Protein AF-A0A1G2ZBN5-F1 (afdb_monomer)

Structure (mmCIF, N/CA/C/O backbone):
data_AF-A0A1G2ZBN5-F1
#
_entry.id   AF-A0A1G2ZBN5-F1
#
loop_
_atom_site.group_PDB
_atom_site.id
_atom_site.type_symbol
_atom_site.label_atom_id
_atom_site.label_alt_id
_atom_site.label_comp_id
_atom_site.label_asym_id
_atom_site.label_entity_id
_atom_site.label_seq_id
_atom_site.pdbx_PDB_ins_code
_atom_site.Cartn_x
_atom_site.Cartn_y
_atom_site.Cartn_z
_atom_site.occupancy
_atom_site.B_iso_or_equiv
_atom_site.auth_seq_id
_atom_site.auth_comp_id
_atom_site.auth_asym_id
_atom_site.auth_atom_id
_atom_site.pdbx_PDB_model_num
ATOM 1 N N . MET A 1 1 ? 7.778 2.594 9.521 1.00 85.94 1 MET A N 1
ATOM 2 C CA . MET A 1 1 ? 7.113 3.770 8.908 1.00 85.94 1 MET A CA 1
ATOM 3 C C . MET A 1 1 ? 5.626 3.489 8.748 1.00 85.94 1 MET A C 1
ATOM 5 O O . MET A 1 1 ? 5.245 2.329 8.845 1.00 85.94 1 MET A O 1
ATOM 9 N N . LEU A 1 2 ? 4.789 4.501 8.486 1.00 93.62 2 LEU A N 1
ATOM 10 C CA . LEU A 1 2 ? 3.356 4.281 8.226 1.00 93.62 2 LEU A CA 1
ATOM 11 C C . LEU A 1 2 ? 3.140 3.288 7.070 1.00 93.62 2 LEU A C 1
ATOM 13 O O . LEU A 1 2 ? 2.289 2.412 7.152 1.00 93.62 2 LEU A O 1
ATOM 17 N N . GLU A 1 3 ? 3.974 3.363 6.034 1.00 97.06 3 GLU A N 1
ATOM 18 C CA . GLU A 1 3 ? 3.934 2.465 4.882 1.00 97.06 3 GLU A CA 1
ATOM 19 C C . GLU A 1 3 ? 4.165 0.998 5.261 1.00 97.06 3 GLU A C 1
ATOM 21 O O . GLU A 1 3 ? 3.558 0.123 4.653 1.00 97.06 3 GLU A O 1
ATOM 26 N N . ASP A 1 4 ? 5.000 0.712 6.266 1.00 97.31 4 ASP A N 1
ATOM 27 C CA . ASP A 1 4 ? 5.226 -0.665 6.727 1.00 97.31 4 ASP A CA 1
ATOM 28 C C . ASP A 1 4 ? 3.975 -1.237 7.395 1.00 97.31 4 ASP A C 1
ATOM 30 O O . ASP A 1 4 ? 3.624 -2.389 7.147 1.00 97.31 4 ASP A O 1
ATOM 34 N N . LEU A 1 5 ? 3.277 -0.418 8.189 1.00 97.25 5 LEU A N 1
ATOM 35 C CA . LEU A 1 5 ? 2.012 -0.798 8.812 1.00 97.25 5 LEU A CA 1
ATOM 36 C C . LEU A 1 5 ? 0.949 -1.058 7.741 1.00 97.25 5 LEU A C 1
ATOM 38 O O . LEU A 1 5 ? 0.357 -2.134 7.727 1.00 97.25 5 LEU A O 1
ATOM 42 N N . CYS A 1 6 ? 0.781 -0.133 6.788 1.00 97.75 6 CYS A N 1
ATOM 43 C CA . CYS A 1 6 ? -0.141 -0.296 5.660 1.00 97.75 6 CYS A CA 1
ATOM 44 C C . CYS A 1 6 ? 0.157 -1.564 4.847 1.00 97.75 6 CYS A C 1
ATOM 46 O O . CYS A 1 6 ? -0.743 -2.367 4.619 1.00 97.75 6 CYS A O 1
ATOM 48 N N . LEU A 1 7 ? 1.417 -1.800 4.464 1.00 97.94 7 LEU A N 1
ATOM 49 C CA . LEU A 1 7 ? 1.825 -3.017 3.750 1.00 97.94 7 LEU A CA 1
ATOM 50 C C . LEU A 1 7 ? 1.603 -4.290 4.577 1.00 97.94 7 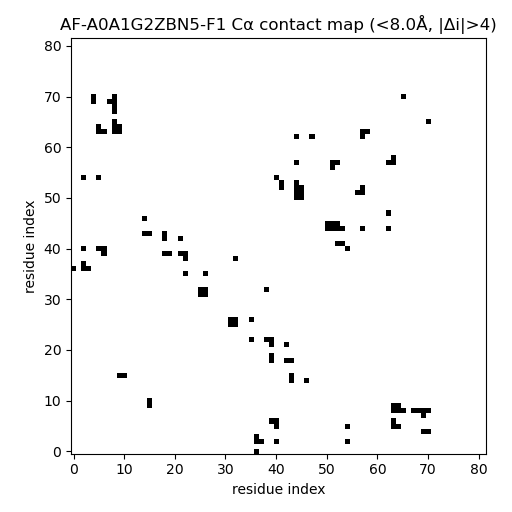LEU A C 1
ATOM 52 O O . LEU A 1 7 ?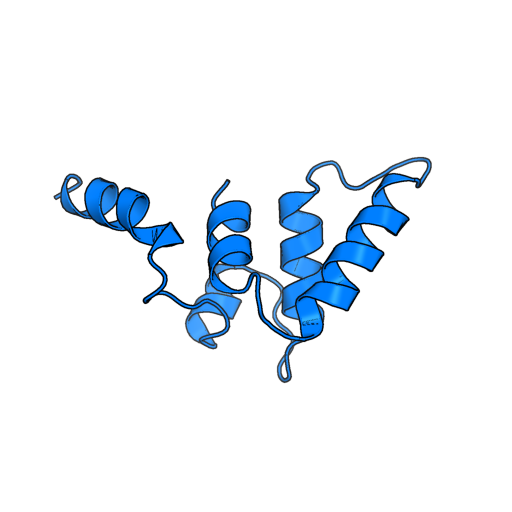 1.337 -5.348 4.008 1.00 97.94 7 LEU A O 1
ATOM 56 N N . GLY A 1 8 ? 1.707 -4.195 5.903 1.00 97.88 8 GLY A N 1
ATOM 57 C CA . GLY A 1 8 ? 1.390 -5.282 6.823 1.00 97.88 8 GLY A CA 1
ATOM 58 C C . GLY A 1 8 ? -0.091 -5.663 6.799 1.00 97.88 8 GLY A C 1
ATOM 59 O O . GLY A 1 8 ? -0.396 -6.854 6.821 1.00 97.88 8 GLY A O 1
ATOM 60 N N . THR A 1 9 ? -0.994 -4.683 6.666 1.00 98.06 9 THR A N 1
ATOM 61 C CA . THR A 1 9 ? -2.448 -4.934 6.576 1.00 98.06 9 THR A CA 1
ATOM 62 C C . THR A 1 9 ? -2.851 -5.725 5.333 1.00 98.06 9 THR A C 1
ATOM 64 O O . THR A 1 9 ? -3.833 -6.453 5.356 1.00 98.06 9 THR A O 1
ATOM 67 N N . VAL A 1 10 ? -2.060 -5.638 4.261 1.00 97.50 10 VAL A N 1
ATOM 68 C CA . VAL A 1 10 ? -2.343 -6.282 2.969 1.00 97.50 10 VAL A CA 1
ATOM 69 C C . VAL A 1 10 ? -1.338 -7.375 2.623 1.00 97.50 10 VAL A C 1
ATOM 71 O O . VAL A 1 10 ? -1.235 -7.768 1.466 1.00 97.50 10 VAL A O 1
ATOM 74 N N . LYS A 1 11 ? -0.566 -7.881 3.594 1.00 97.06 11 LYS A N 1
ATOM 75 C CA . LYS A 1 11 ? 0.565 -8.801 3.351 1.00 97.06 11 LYS A CA 1
ATOM 76 C C . LYS A 1 11 ? 0.196 -10.073 2.565 1.00 97.06 11 LYS A C 1
ATOM 78 O O . LYS A 1 11 ? 1.076 -10.612 1.877 1.00 97.06 11 LYS A O 1
ATOM 83 N N . ASP A 1 12 ? -1.065 -10.493 2.683 1.00 96.69 12 ASP A N 1
ATOM 84 C CA . ASP A 1 12 ? -1.663 -11.701 2.103 1.00 96.69 12 ASP A CA 1
ATOM 85 C C . ASP A 1 12 ? -2.488 -11.415 0.831 1.00 96.69 12 ASP A C 1
ATOM 87 O O . ASP A 1 12 ? -3.007 -12.338 0.216 1.00 96.69 12 ASP A O 1
ATOM 91 N N . HIS A 1 13 ? -2.584 -10.153 0.395 1.00 97.19 13 HIS A N 1
ATOM 92 C CA . HIS A 1 13 ? -3.259 -9.776 -0.848 1.00 97.19 13 HIS A CA 1
ATOM 93 C C . HIS A 1 13 ? -2.520 -10.346 -2.075 1.00 97.19 13 HIS A C 1
ATOM 95 O O . HIS A 1 13 ? -1.291 -10.269 -2.149 1.00 97.19 13 HIS A O 1
ATOM 101 N N . ASP A 1 14 ? -3.246 -10.823 -3.091 1.00 96.44 14 ASP A N 1
ATOM 102 C CA . ASP A 1 14 ? -2.676 -11.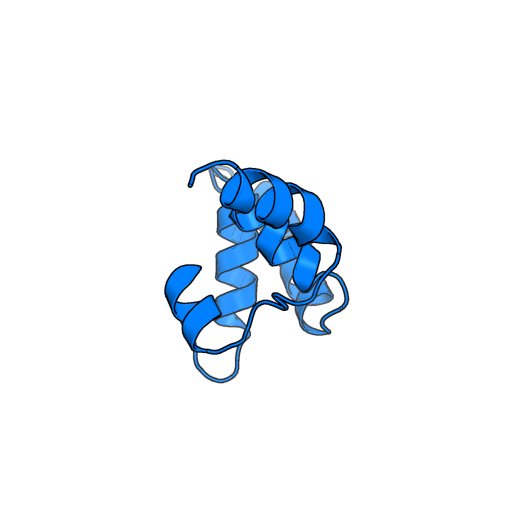517 -4.264 1.00 96.44 14 ASP A CA 1
ATOM 103 C C . ASP A 1 14 ? -1.579 -10.712 -4.986 1.00 96.44 14 ASP A C 1
ATOM 105 O O . ASP A 1 14 ? -0.508 -11.227 -5.332 1.00 96.44 14 ASP A O 1
ATOM 109 N N . ALA A 1 15 ? -1.793 -9.402 -5.137 1.00 97.06 15 ALA A N 1
ATOM 110 C CA . ALA A 1 15 ? -0.816 -8.479 -5.722 1.00 97.06 15 ALA A CA 1
ATOM 111 C C . ALA A 1 15 ? 0.536 -8.430 -4.977 1.00 97.06 15 ALA A C 1
ATOM 113 O O . ALA A 1 15 ? 1.556 -8.059 -5.568 1.00 97.06 15 ALA A O 1
ATOM 114 N N . MET A 1 16 ? 0.602 -8.827 -3.699 1.00 97.88 16 MET A N 1
ATOM 115 C CA . MET A 1 16 ? 1.830 -8.731 -2.906 1.00 97.88 16 MET A CA 1
ATOM 116 C C . MET A 1 16 ? 2.954 -9.611 -3.427 1.00 97.88 16 MET A C 1
ATOM 118 O O . MET A 1 16 ? 4.125 -9.282 -3.216 1.00 97.88 16 MET A O 1
ATOM 122 N N . ARG A 1 17 ? 2.646 -10.700 -4.142 1.00 97.88 17 ARG A N 1
ATOM 123 C CA . ARG A 1 17 ? 3.680 -11.479 -4.833 1.00 97.88 17 ARG A CA 1
ATOM 124 C C . ARG A 1 17 ? 4.414 -10.610 -5.860 1.00 97.88 17 ARG A C 1
ATOM 126 O O . ARG A 1 17 ? 5.646 -10.605 -5.881 1.00 97.88 17 ARG A O 1
ATOM 133 N N . CYS A 1 18 ? 3.677 -9.846 -6.664 1.00 98.06 18 CYS A N 1
ATOM 134 C CA . CYS A 1 18 ? 4.236 -8.945 -7.672 1.00 98.06 18 CYS A CA 1
ATOM 135 C C . CYS A 1 18 ? 4.998 -7.783 -7.024 1.00 98.06 18 CYS A C 1
ATOM 137 O O . CYS A 1 18 ? 6.133 -7.508 -7.409 1.00 98.06 18 CYS A O 1
ATOM 139 N N . VAL A 1 19 ? 4.438 -7.172 -5.976 1.00 98.25 19 VAL A N 1
ATOM 140 C CA . VAL A 1 19 ? 5.073 -6.064 -5.238 1.00 98.25 19 VAL A CA 1
ATOM 141 C C . VAL A 1 19 ? 6.405 -6.487 -4.616 1.00 98.25 19 VAL A C 1
ATOM 143 O O . VAL A 1 19 ? 7.403 -5.772 -4.725 1.00 98.25 19 VAL A O 1
ATOM 146 N N . LYS A 1 20 ? 6.460 -7.668 -3.985 1.00 98.06 20 LYS A N 1
ATOM 147 C CA . LYS A 1 20 ? 7.693 -8.204 -3.383 1.00 98.06 20 LYS A CA 1
ATOM 148 C C . LYS A 1 20 ? 8.762 -8.471 -4.451 1.00 98.06 20 LYS A C 1
ATOM 150 O O . LYS A 1 20 ? 9.932 -8.158 -4.225 1.00 98.06 20 LYS A O 1
ATOM 155 N N . SER A 1 21 ? 8.370 -9.003 -5.611 1.00 98.12 21 SER A N 1
ATOM 156 C CA . SER A 1 21 ? 9.276 -9.214 -6.750 1.00 98.12 21 SER A CA 1
ATOM 157 C C . SER A 1 21 ? 9.798 -7.898 -7.328 1.00 98.12 21 SER A C 1
ATOM 159 O O . SER A 1 21 ? 11.008 -7.760 -7.508 1.00 98.12 21 SER A O 1
ATOM 161 N N . PHE A 1 22 ? 8.919 -6.912 -7.541 1.00 98.00 22 PHE A N 1
ATOM 162 C CA . PHE A 1 22 ? 9.293 -5.562 -7.969 1.00 98.00 22 PHE A CA 1
ATOM 163 C C . PHE A 1 22 ? 10.307 -4.945 -7.006 1.00 98.00 22 PHE A C 1
ATOM 165 O O . PHE A 1 22 ? 11.388 -4.545 -7.426 1.00 98.00 22 PHE A O 1
ATOM 172 N N . ALA A 1 23 ? 10.010 -4.954 -5.703 1.00 97.25 23 ALA A N 1
ATOM 173 C CA . ALA A 1 23 ? 10.884 -4.382 -4.684 1.00 97.25 23 ALA A CA 1
ATOM 174 C C . ALA A 1 23 ? 12.278 -5.029 -4.676 1.00 97.25 23 ALA A C 1
ATOM 176 O O . ALA A 1 23 ? 13.281 -4.331 -4.560 1.00 97.25 23 ALA A O 1
ATOM 177 N N . ARG A 1 24 ? 12.352 -6.357 -4.845 1.00 97.44 24 ARG A N 1
ATOM 178 C CA . ARG A 1 24 ? 13.628 -7.080 -4.959 1.00 97.44 24 ARG A CA 1
ATOM 179 C C . ARG A 1 24 ? 14.395 -6.700 -6.228 1.00 97.44 24 ARG A C 1
ATOM 181 O O . ARG A 1 24 ? 15.620 -6.654 -6.198 1.00 97.44 24 ARG A O 1
ATOM 188 N N . CYS A 1 25 ? 13.687 -6.459 -7.329 1.00 98.06 25 CYS A N 1
ATOM 189 C CA . CYS A 1 25 ? 14.281 -6.053 -8.599 1.00 98.06 25 CYS A CA 1
ATOM 190 C C . CYS A 1 25 ? 14.868 -4.638 -8.509 1.00 98.06 25 CYS A C 1
ATOM 192 O O . CYS A 1 25 ? 16.057 -4.457 -8.762 1.00 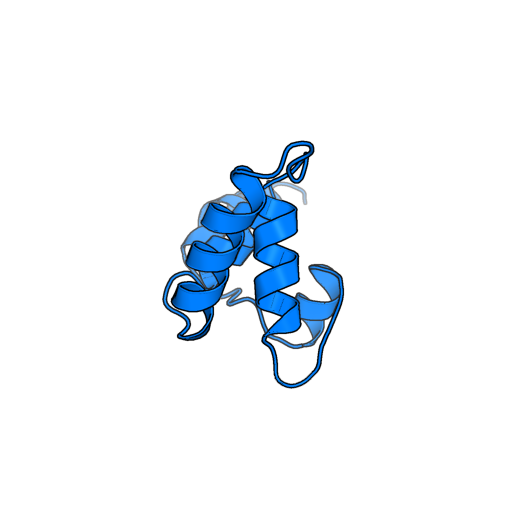98.06 25 CYS A O 1
ATOM 194 N N . VAL A 1 26 ? 14.080 -3.656 -8.061 1.00 97.69 26 VAL A N 1
ATOM 195 C CA . VAL A 1 26 ? 14.504 -2.244 -8.037 1.00 97.69 26 VAL A CA 1
ATOM 196 C C . VAL A 1 26 ? 15.598 -1.944 -7.015 1.00 97.69 26 VAL A C 1
ATOM 198 O O . VAL A 1 26 ? 16.344 -0.988 -7.186 1.00 97.69 26 VAL A O 1
ATOM 201 N N . GLN A 1 27 ? 15.750 -2.772 -5.978 1.00 96.31 27 GLN A N 1
ATOM 202 C CA . GLN A 1 27 ? 16.863 -2.654 -5.028 1.00 96.31 27 GLN A CA 1
ATOM 203 C C . GLN A 1 27 ? 18.236 -2.970 -5.636 1.00 96.31 27 GLN A C 1
ATOM 205 O O . GLN A 1 27 ? 19.248 -2.650 -5.024 1.00 96.31 27 GLN A O 1
ATOM 210 N N . ARG A 1 28 ? 18.290 -3.602 -6.815 1.00 97.06 28 ARG A N 1
ATOM 211 C CA . ARG A 1 28 ? 19.543 -3.939 -7.511 1.00 97.06 28 ARG A CA 1
ATOM 212 C C . ARG A 1 28 ? 19.960 -2.891 -8.544 1.00 97.06 28 ARG A C 1
ATOM 214 O O . ARG A 1 28 ? 20.957 -3.092 -9.231 1.00 97.06 28 ARG A O 1
ATOM 221 N N . LEU A 1 29 ? 19.180 -1.822 -8.705 1.00 97.69 29 LEU A N 1
ATOM 222 C CA . LEU A 1 29 ? 19.516 -0.732 -9.617 1.00 97.69 29 LEU A CA 1
ATOM 223 C C . LEU A 1 29 ? 20.742 0.041 -9.099 1.00 97.69 29 LEU A 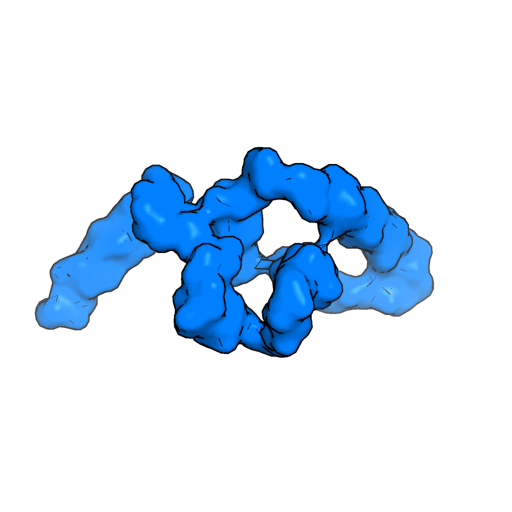C 1
ATOM 225 O O . LEU A 1 29 ? 20.947 0.080 -7.886 1.00 97.69 29 LE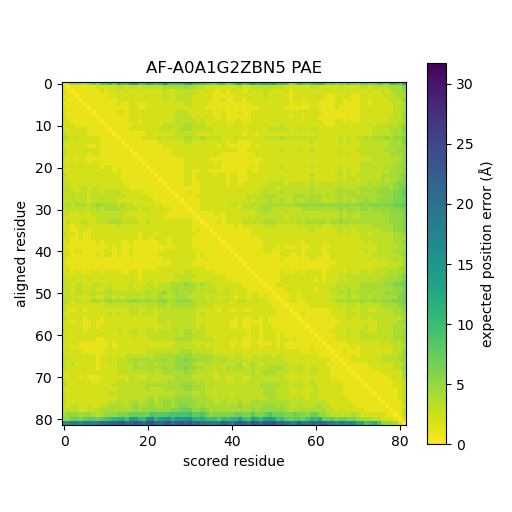U A O 1
ATOM 229 N N . PRO A 1 30 ? 21.526 0.689 -9.985 1.00 98.25 30 PRO A N 1
ATOM 230 C CA . PRO A 1 30 ? 22.652 1.531 -9.571 1.00 98.25 30 PRO A CA 1
ATOM 231 C C . PRO A 1 30 ? 22.251 2.663 -8.612 1.00 98.25 30 PRO A C 1
ATOM 233 O O . PRO A 1 30 ? 23.018 3.002 -7.719 1.00 98.25 30 PRO A O 1
ATOM 236 N N . ASP A 1 31 ? 21.040 3.206 -8.780 1.00 97.25 31 ASP A N 1
ATOM 237 C CA . ASP A 1 31 ? 20.413 4.174 -7.872 1.00 97.25 31 ASP A CA 1
ATOM 238 C C . ASP A 1 31 ? 19.050 3.623 -7.403 1.00 97.25 31 ASP A C 1
ATOM 240 O O . ASP A 1 31 ? 18.024 3.832 -8.061 1.00 97.25 31 ASP A 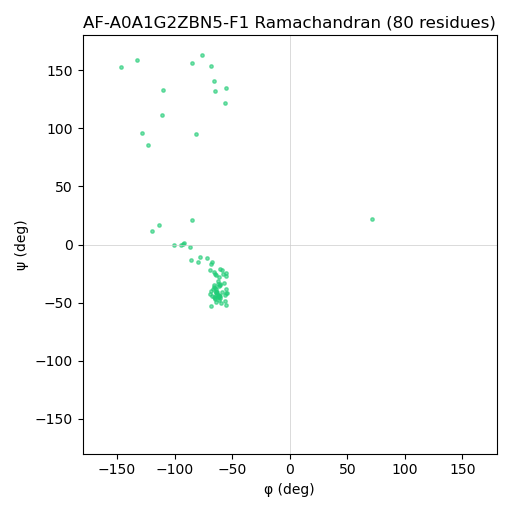O 1
ATOM 244 N N . PRO A 1 32 ? 19.022 2.805 -6.336 1.00 97.19 32 PRO A N 1
ATOM 245 C CA . PRO A 1 32 ? 17.799 2.166 -5.870 1.00 97.19 32 PRO A CA 1
ATOM 246 C C . PRO A 1 32 ? 16.899 3.157 -5.109 1.00 97.19 32 PRO A C 1
ATOM 248 O O . PRO A 1 32 ? 17.362 4.188 -4.615 1.00 97.19 32 PRO A O 1
ATOM 251 N N . PRO A 1 33 ? 15.601 2.843 -4.915 1.00 96.81 33 PRO A N 1
ATOM 252 C CA . PRO A 1 33 ? 14.722 3.696 -4.126 1.00 96.81 33 PRO A CA 1
ATOM 253 C C . PRO A 1 33 ? 15.272 3.925 -2.714 1.00 96.81 33 PRO A C 1
ATOM 255 O O . PRO A 1 33 ? 15.403 2.983 -1.931 1.00 96.81 33 PRO A O 1
ATOM 258 N N . ARG A 1 34 ? 15.496 5.196 -2.354 1.00 97.00 34 ARG A N 1
ATOM 259 C CA . ARG A 1 34 ? 15.973 5.604 -1.015 1.00 97.00 34 ARG A CA 1
ATOM 260 C C . ARG A 1 34 ? 15.082 5.106 0.122 1.00 97.00 34 ARG A C 1
ATOM 262 O O . ARG A 1 34 ? 15.527 4.989 1.258 1.00 97.00 34 ARG A O 1
ATOM 269 N N . ASN A 1 35 ? 13.810 4.850 -0.178 1.00 96.25 35 ASN A N 1
ATOM 270 C CA . ASN A 1 35 ? 12.842 4.337 0.772 1.00 96.25 35 ASN A CA 1
ATOM 271 C C . ASN A 1 35 ? 12.124 3.099 0.206 1.00 96.25 35 ASN A C 1
ATOM 273 O O . ASN A 1 35 ? 11.144 3.233 -0.537 1.00 96.25 35 ASN A O 1
ATOM 277 N N . PRO A 1 36 ? 12.591 1.887 0.552 1.00 95.25 36 PRO A N 1
ATOM 278 C CA . PRO A 1 36 ? 12.007 0.646 0.054 1.00 95.25 36 PRO A CA 1
ATOM 279 C C . PRO A 1 36 ? 10.533 0.456 0.426 1.00 95.25 36 PRO A C 1
ATOM 281 O O . PRO A 1 36 ? 9.771 -0.095 -0.369 1.00 95.25 36 PRO A O 1
ATOM 284 N N . SER A 1 37 ? 10.119 0.905 1.611 1.00 96.50 37 SER A N 1
ATOM 285 C CA . SER A 1 37 ? 8.738 0.774 2.086 1.00 96.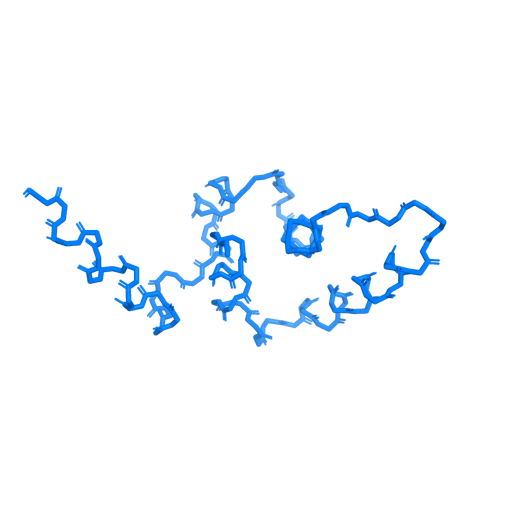50 37 SER A CA 1
ATOM 286 C C . SER A 1 37 ? 7.788 1.660 1.285 1.00 96.50 37 SER A C 1
ATOM 288 O O . SER A 1 37 ? 6.754 1.185 0.820 1.00 96.50 37 SER A O 1
ATOM 290 N N . LYS A 1 38 ? 8.186 2.906 0.993 1.00 96.75 38 LYS A N 1
ATOM 291 C CA . LYS A 1 38 ? 7.443 3.786 0.077 1.00 96.75 38 LYS A CA 1
ATOM 292 C C . LYS A 1 38 ? 7.353 3.210 -1.331 1.00 96.75 38 LYS A C 1
ATOM 294 O O . LYS A 1 38 ? 6.274 3.222 -1.912 1.00 96.75 38 LYS A O 1
ATOM 299 N N . ALA A 1 39 ? 8.445 2.658 -1.860 1.00 97.25 39 ALA A N 1
ATOM 300 C CA . ALA A 1 39 ? 8.441 2.040 -3.186 1.00 97.25 39 ALA A CA 1
ATOM 301 C C . ALA A 1 39 ? 7.479 0.840 -3.263 1.00 97.25 39 ALA A C 1
ATOM 303 O O . ALA A 1 39 ? 6.700 0.735 -4.207 1.00 97.25 39 ALA A O 1
ATOM 304 N N . LYS A 1 40 ? 7.481 -0.034 -2.247 1.00 97.88 40 LYS A N 1
ATOM 305 C CA . LYS A 1 40 ? 6.519 -1.144 -2.137 1.00 97.88 40 LYS A CA 1
ATOM 306 C C . LYS A 1 40 ? 5.080 -0.647 -2.048 1.00 97.88 40 LYS A C 1
ATOM 308 O O . LYS A 1 40 ? 4.213 -1.197 -2.714 1.00 97.88 40 LYS A O 1
ATOM 313 N N . CYS A 1 41 ? 4.837 0.383 -1.241 1.00 97.75 41 CYS A N 1
ATOM 314 C CA . CYS A 1 41 ? 3.513 0.968 -1.066 1.00 97.75 41 CYS A CA 1
ATOM 315 C C . CYS A 1 41 ? 2.976 1.526 -2.393 1.00 97.75 41 CYS A C 1
ATOM 317 O O . CYS A 1 41 ? 1.881 1.162 -2.804 1.00 97.75 41 CYS A O 1
ATOM 319 N N . GLN A 1 42 ? 3.785 2.297 -3.126 1.00 97.94 42 GLN A N 1
ATOM 320 C CA . GLN A 1 42 ? 3.414 2.805 -4.452 1.00 97.94 42 GLN A CA 1
ATOM 321 C C . GLN A 1 42 ? 3.191 1.682 -5.469 1.00 97.94 42 GLN A C 1
ATOM 323 O O . GLN A 1 42 ? 2.229 1.728 -6.226 1.00 97.94 42 GLN A O 1
ATOM 328 N N . ALA A 1 43 ? 4.027 0.641 -5.461 1.00 98.06 43 ALA A N 1
ATOM 329 C CA . ALA A 1 43 ? 3.832 -0.515 -6.333 1.00 98.06 43 ALA A CA 1
ATOM 330 C C . ALA A 1 43 ? 2.530 -1.272 -6.022 1.00 98.06 43 ALA A C 1
ATOM 332 O O . ALA A 1 43 ? 1.852 -1.724 -6.939 1.00 98.06 43 ALA A O 1
ATOM 333 N N . PHE A 1 44 ? 2.163 -1.395 -4.742 1.00 98.38 44 PHE A N 1
ATOM 334 C CA . PHE A 1 44 ? 0.884 -1.978 -4.342 1.00 98.38 44 PHE A CA 1
ATOM 335 C C . PHE A 1 44 ? -0.297 -1.113 -4.790 1.00 98.38 44 PHE A C 1
ATOM 337 O O . PHE A 1 44 ? -1.256 -1.644 -5.343 1.00 98.38 44 PHE A O 1
ATOM 344 N N . LEU A 1 45 ? -0.218 0.208 -4.601 1.00 98.25 45 LEU A N 1
ATOM 345 C CA . LEU A 1 45 ? -1.264 1.147 -5.015 1.00 98.25 45 LEU A CA 1
ATOM 346 C C . LEU A 1 45 ? -1.435 1.207 -6.541 1.00 98.25 45 LEU A C 1
ATOM 348 O O . LEU A 1 45 ? -2.555 1.316 -7.032 1.00 98.25 45 LEU A O 1
ATOM 352 N N . ALA A 1 46 ? -0.343 1.068 -7.294 1.00 97.56 46 ALA A N 1
ATOM 353 C CA . ALA A 1 46 ? -0.368 0.975 -8.751 1.00 97.56 46 ALA A CA 1
ATOM 354 C C . ALA A 1 46 ? -1.003 -0.328 -9.271 1.00 97.56 46 ALA A C 1
ATOM 356 O O . ALA A 1 46 ? -1.356 -0.402 -10.444 1.00 97.56 46 ALA A O 1
ATOM 357 N N . ALA A 1 47 ? -1.146 -1.350 -8.421 1.00 96.50 47 ALA A N 1
ATOM 358 C CA . ALA A 1 47 ? -1.783 -2.621 -8.761 1.00 96.50 47 ALA A CA 1
ATOM 359 C C . ALA A 1 47 ? -3.292 -2.656 -8.448 1.00 96.50 47 ALA A C 1
ATOM 361 O O . ALA A 1 47 ? -3.920 -3.696 -8.643 1.00 96.50 47 ALA A O 1
ATOM 362 N N . GLN A 1 48 ? -3.868 -1.562 -7.939 1.00 96.75 48 GLN A N 1
ATOM 363 C CA . GLN A 1 48 ? -5.285 -1.494 -7.577 1.00 96.75 48 GLN A CA 1
ATOM 364 C C . GLN A 1 48 ? -6.173 -1.137 -8.779 1.00 96.75 48 GLN A C 1
ATOM 366 O O . GLN A 1 48 ? -5.683 -0.493 -9.710 1.00 96.75 48 GLN A O 1
ATOM 371 N N . PRO A 1 49 ? -7.476 -1.498 -8.763 1.00 95.56 49 PRO A N 1
ATOM 372 C CA . PRO A 1 49 ? -8.394 -1.216 -9.872 1.00 95.56 49 PRO A CA 1
ATOM 373 C C . PRO A 1 49 ? -8.459 0.267 -10.250 1.00 95.56 49 PRO A C 1
ATOM 375 O O . PRO A 1 49 ? -8.438 0.612 -11.428 1.00 95.56 49 PRO A O 1
ATOM 378 N N . GLU A 1 50 ? -8.485 1.148 -9.248 1.00 96.88 50 GLU A N 1
ATOM 379 C CA . GLU A 1 50 ? -8.326 2.586 -9.442 1.00 96.88 50 GLU A CA 1
ATOM 380 C C . GLU A 1 50 ? -6.993 3.032 -8.845 1.00 96.88 50 GLU A C 1
ATOM 382 O O . GLU A 1 50 ? -6.804 3.009 -7.623 1.00 96.88 50 GLU A O 1
ATOM 387 N N . ILE A 1 51 ? -6.067 3.432 -9.715 1.00 96.44 51 ILE A N 1
ATOM 388 C CA . ILE A 1 51 ? -4.711 3.822 -9.328 1.00 96.44 51 ILE A CA 1
ATOM 389 C C . ILE A 1 51 ? -4.752 5.087 -8.467 1.00 96.44 51 ILE A C 1
ATOM 391 O O . ILE A 1 51 ? -5.357 6.097 -8.825 1.00 96.44 51 ILE A O 1
ATOM 395 N N . VAL A 1 52 ? -4.026 5.048 -7.353 1.00 97.25 52 VAL A N 1
ATOM 396 C CA . VAL A 1 52 ? -3.783 6.200 -6.478 1.00 97.25 52 VAL A CA 1
ATOM 397 C C . VAL A 1 52 ? -2.297 6.289 -6.136 1.00 97.25 52 VAL A C 1
ATOM 399 O O . VAL A 1 52 ? -1.567 5.309 -6.242 1.00 97.25 52 VAL A O 1
ATOM 402 N N . ASN A 1 53 ? -1.831 7.467 -5.725 1.00 93.94 53 ASN A N 1
ATOM 403 C CA . ASN A 1 53 ? -0.403 7.753 -5.538 1.00 93.94 53 ASN A CA 1
ATOM 404 C C . ASN A 1 53 ? -0.029 8.144 -4.099 1.00 93.94 53 ASN A C 1
ATOM 406 O O . ASN A 1 53 ? 1.070 8.645 -3.855 1.00 93.94 53 ASN A O 1
ATOM 410 N N . SER A 1 54 ? -0.926 7.961 -3.129 1.00 96.00 54 SER A N 1
ATOM 411 C CA . SER A 1 54 ? -0.625 8.240 -1.725 1.00 96.00 54 SER A CA 1
ATOM 412 C C . SER A 1 54 ? -1.347 7.282 -0.786 1.00 96.00 54 SER A C 1
ATOM 414 O O . SER A 1 54 ? -2.426 6.772 -1.094 1.00 96.00 54 SER A O 1
ATOM 416 N N . VAL A 1 55 ? -0.756 7.069 0.393 1.00 96.12 55 VAL A N 1
ATOM 417 C CA . VAL A 1 55 ? -1.339 6.238 1.456 1.00 96.12 55 VAL A CA 1
ATOM 418 C C . VAL A 1 55 ? -2.734 6.732 1.838 1.00 96.12 55 VAL A C 1
ATOM 420 O O . VAL A 1 55 ? -3.647 5.920 1.948 1.00 96.12 55 VAL A O 1
ATOM 423 N N . GLY A 1 56 ? -2.916 8.050 1.982 1.00 96.44 56 GLY A N 1
ATOM 424 C CA . GLY A 1 56 ? -4.204 8.645 2.348 1.00 96.44 56 GLY A CA 1
ATOM 425 C C . GLY A 1 56 ? -5.286 8.426 1.289 1.00 96.44 56 GLY A C 1
ATOM 426 O O . GLY A 1 56 ? -6.408 8.063 1.624 1.00 96.44 56 GLY A O 1
ATOM 427 N N . LEU A 1 57 ? -4.949 8.548 0.001 1.00 97.88 57 LEU A N 1
ATOM 428 C CA . LEU A 1 57 ? -5.899 8.226 -1.069 1.00 97.88 57 LEU A CA 1
ATOM 429 C C . LEU A 1 57 ? -6.232 6.728 -1.098 1.00 97.88 57 LEU A C 1
ATOM 431 O O . LEU A 1 57 ? -7.395 6.371 -1.270 1.00 97.88 57 LEU A O 1
ATOM 435 N N . GLY A 1 58 ? -5.247 5.856 -0.853 1.00 97.62 58 GLY A N 1
ATOM 436 C CA . GLY A 1 58 ? -5.484 4.418 -0.688 1.00 97.62 58 GLY A CA 1
ATOM 437 C C . GLY A 1 58 ? -6.403 4.097 0.493 1.00 97.62 58 GLY A C 1
ATOM 438 O O . GLY A 1 58 ? -7.256 3.221 0.384 1.00 97.62 58 GLY A O 1
ATOM 439 N N . ALA A 1 59 ? -6.301 4.857 1.586 1.00 97.00 59 ALA A N 1
ATOM 440 C CA . ALA A 1 59 ? -7.200 4.741 2.732 1.00 97.00 59 ALA A CA 1
ATOM 441 C C . ALA A 1 59 ? -8.640 5.115 2.366 1.00 97.00 59 ALA A C 1
ATOM 443 O O . ALA A 1 59 ? -9.558 4.355 2.659 1.00 97.00 59 ALA A O 1
ATOM 444 N N . HIS A 1 60 ? -8.842 6.237 1.667 1.00 97.62 60 HIS A N 1
ATOM 445 C CA . HIS A 1 60 ? -10.171 6.644 1.195 1.00 97.62 60 HIS A CA 1
ATOM 446 C C . HIS A 1 60 ? -10.803 5.637 0.226 1.00 97.62 60 HIS A C 1
ATOM 448 O O . HIS A 1 60 ? -12.026 5.535 0.172 1.00 97.62 60 HIS A O 1
ATOM 454 N N . LYS A 1 61 ? -9.986 4.887 -0.521 1.00 97.50 61 LYS A N 1
ATOM 455 C CA . LYS A 1 61 ? -10.432 3.814 -1.422 1.00 97.50 61 LYS A CA 1
ATOM 456 C C . LYS A 1 61 ? -10.602 2.451 -0.741 1.00 97.50 61 LYS A C 1
ATOM 458 O O . LYS A 1 61 ? -11.017 1.507 -1.401 1.00 97.50 61 LYS A O 1
ATOM 463 N N . GLY A 1 62 ? -10.301 2.333 0.555 1.00 96.88 62 GLY A N 1
ATOM 464 C CA . GLY A 1 62 ? -10.414 1.069 1.289 1.00 96.88 62 GLY A CA 1
ATOM 465 C C . GLY A 1 62 ? -9.351 0.030 0.916 1.00 96.88 62 GLY A C 1
ATOM 466 O O . GLY A 1 62 ? -9.553 -1.156 1.141 1.00 96.88 62 GLY A O 1
ATOM 467 N N . TYR A 1 63 ? -8.216 0.452 0.351 1.00 97.75 63 TYR A N 1
ATOM 468 C CA . TYR A 1 63 ? -7.131 -0.455 -0.050 1.00 97.75 63 TYR A CA 1
ATOM 469 C C . TYR A 1 63 ? -6.265 -0.939 1.115 1.00 97.75 63 TYR A C 1
ATOM 471 O O . TYR A 1 63 ? -5.447 -1.836 0.935 1.00 97.75 63 TYR A O 1
ATOM 479 N N . TRP A 1 64 ? -6.419 -0.346 2.297 1.00 97.50 64 TRP A N 1
ATOM 480 C CA . TRP A 1 64 ? -5.747 -0.779 3.517 1.00 97.50 64 TRP A CA 1
ATOM 481 C C . TRP A 1 64 ? -6.770 -1.388 4.464 1.00 97.50 64 TRP A C 1
ATOM 483 O O . TRP A 1 64 ? -7.814 -0.786 4.719 1.00 97.50 64 TRP A O 1
ATOM 493 N N . ASP A 1 65 ? -6.452 -2.548 5.031 1.00 96.31 65 ASP A N 1
ATOM 494 C CA . ASP A 1 65 ? -7.318 -3.171 6.023 1.00 96.31 65 ASP A CA 1
ATOM 495 C C . ASP A 1 65 ? -7.091 -2.532 7.400 1.00 96.31 65 ASP A C 1
ATOM 497 O O . ASP A 1 65 ? -6.198 -2.906 8.162 1.00 96.31 65 ASP A O 1
ATOM 501 N N . PHE A 1 66 ? -7.928 -1.551 7.738 1.00 94.62 66 PHE A N 1
ATOM 502 C CA . PHE A 1 66 ? -7.874 -0.886 9.039 1.00 94.62 66 PHE A CA 1
ATOM 503 C C . PHE A 1 66 ? -8.375 -1.744 10.208 1.00 94.62 66 PHE A C 1
ATOM 505 O O . PHE A 1 66 ? -8.133 -1.400 11.369 1.00 94.62 66 PHE A O 1
ATOM 512 N N . SER A 1 67 ? -9.011 -2.886 9.932 1.00 94.81 67 SER A N 1
ATOM 513 C CA . SER A 1 67 ? -9.367 -3.867 10.960 1.00 94.81 67 SER A CA 1
ATOM 514 C C . SER A 1 67 ? -8.186 -4.758 11.361 1.00 94.81 67 SER A C 1
ATOM 516 O O . SER A 1 67 ? -8.219 -5.348 12.438 1.00 94.81 67 SER A O 1
ATOM 518 N N . SER A 1 68 ? -7.110 -4.770 10.567 1.00 96.44 68 SER A N 1
ATOM 519 C CA . SER A 1 68 ? -5.921 -5.583 10.809 1.00 96.44 68 SER A CA 1
ATOM 520 C C . SER A 1 68 ? -5.308 -5.351 12.193 1.00 96.44 68 SER A C 1
ATOM 522 O O . SER A 1 68 ? -5.062 -4.209 12.602 1.00 96.44 68 SER A O 1
ATOM 524 N N . VAL A 1 69 ? -4.962 -6.456 12.860 1.00 96.62 69 VAL A N 1
ATOM 525 C CA . VAL A 1 69 ? -4.263 -6.476 14.159 1.00 96.62 69 VAL A CA 1
ATOM 526 C C . VAL A 1 69 ? -2.887 -5.809 14.111 1.00 96.62 69 VAL A C 1
ATOM 528 O O . VAL A 1 69 ? -2.367 -5.350 15.122 1.00 96.62 69 VAL A O 1
ATOM 531 N N . VAL A 1 70 ? -2.293 -5.691 12.915 1.00 96.88 70 VAL A N 1
ATOM 532 C CA . VAL A 1 70 ? -1.027 -4.967 12.700 1.00 96.88 70 VAL A CA 1
ATOM 533 C C . VAL A 1 70 ? -1.130 -3.506 13.153 1.00 96.88 70 VAL A C 1
ATOM 535 O O . VAL A 1 70 ? -0.125 -2.891 13.497 1.00 96.88 70 VAL A O 1
ATOM 538 N N . LEU A 1 71 ? -2.340 -2.942 13.163 1.00 96.88 71 LEU A N 1
ATOM 539 C CA . LEU A 1 71 ? -2.586 -1.560 13.554 1.00 96.88 71 LEU A CA 1
ATOM 540 C C . LEU A 1 71 ? -2.942 -1.396 15.032 1.00 96.88 71 LEU A C 1
ATOM 542 O O . LEU A 1 71 ? -3.181 -0.266 15.446 1.00 96.88 71 LEU A O 1
ATOM 546 N N . ASP A 1 72 ? -3.000 -2.461 15.831 1.00 96.31 72 ASP A N 1
ATOM 547 C CA . ASP A 1 72 ? -3.508 -2.378 17.206 1.00 96.31 72 ASP A CA 1
ATOM 548 C C . ASP A 1 72 ? -2.641 -1.486 18.096 1.00 96.31 72 ASP A C 1
ATOM 550 O O . ASP A 1 72 ? -3.170 -0.645 18.822 1.00 96.31 72 ASP A O 1
ATOM 554 N N . GLU A 1 73 ? -1.315 -1.574 17.970 1.00 95.31 73 GLU A N 1
ATOM 555 C CA . GLU A 1 73 ? -0.393 -0.682 18.681 1.00 95.31 73 GLU A CA 1
ATOM 556 C C . GLU A 1 73 ? -0.584 0.782 18.253 1.00 95.31 73 GLU A C 1
ATOM 558 O O . GLU A 1 73 ? -0.654 1.676 19.097 1.00 95.31 73 GLU A O 1
ATOM 563 N N . LEU A 1 74 ? -0.758 1.035 16.949 1.00 94.69 74 LEU A N 1
ATOM 564 C CA . LEU A 1 74 ? -1.019 2.381 16.435 1.00 94.69 74 LEU A CA 1
ATOM 565 C C . LEU A 1 74 ? -2.360 2.927 16.947 1.00 94.69 74 LEU A C 1
ATOM 567 O O . LEU A 1 74 ? -2.438 4.085 17.350 1.00 94.69 74 LEU A O 1
ATOM 571 N N . LYS A 1 75 ? -3.415 2.106 16.954 1.00 94.69 75 LYS A N 1
ATOM 572 C CA . LYS A 1 75 ? -4.735 2.478 17.485 1.00 94.69 75 LYS A CA 1
ATOM 573 C C . LYS A 1 75 ? -4.652 2.795 18.977 1.00 94.69 75 LYS A C 1
ATOM 575 O O . LYS A 1 75 ? -5.214 3.799 19.410 1.00 94.69 75 LYS A O 1
ATOM 580 N N . ALA A 1 76 ? -3.934 1.974 19.746 1.00 95.56 76 ALA A N 1
ATOM 581 C CA . ALA A 1 76 ? -3.717 2.190 21.173 1.00 95.56 76 ALA A CA 1
ATOM 582 C C . ALA A 1 76 ? -2.960 3.499 21.434 1.00 95.56 76 ALA A C 1
ATOM 584 O O . ALA A 1 76 ? -3.382 4.286 22.278 1.00 95.56 76 ALA A O 1
ATOM 585 N N . PHE A 1 77 ? -1.902 3.767 20.666 1.00 94.94 77 PHE A N 1
ATOM 586 C CA . 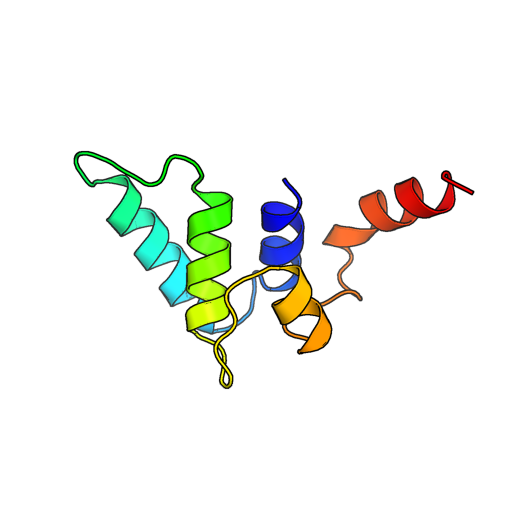PHE A 1 77 ? -1.156 5.022 20.731 1.00 94.94 77 PHE A CA 1
ATOM 587 C C . PHE A 1 77 ? -2.047 6.236 20.427 1.00 94.94 77 PHE A C 1
ATOM 589 O O . PHE A 1 77 ? -2.112 7.170 21.222 1.00 94.94 77 PHE A O 1
ATOM 596 N N . LEU A 1 78 ? -2.802 6.209 19.323 1.00 94.25 78 LEU A N 1
ATOM 597 C CA . LEU A 1 78 ? -3.697 7.310 18.942 1.00 94.25 78 LEU A CA 1
ATOM 598 C C . LEU A 1 78 ? -4.803 7.560 19.978 1.00 94.25 78 LEU A C 1
ATOM 600 O O . LEU A 1 78 ? -5.187 8.705 20.201 1.00 94.25 78 LEU A O 1
ATOM 604 N N . ALA A 1 79 ? -5.303 6.514 20.641 1.00 95.00 79 ALA A N 1
ATOM 605 C CA . ALA A 1 79 ? -6.311 6.649 21.691 1.00 95.00 79 ALA A CA 1
ATOM 606 C C . ALA A 1 79 ? -5.798 7.394 22.939 1.00 95.00 79 ALA A C 1
ATOM 608 O O . ALA A 1 79 ? -6.610 7.958 23.673 1.00 95.00 79 ALA A O 1
ATOM 609 N N . GLN A 1 80 ? -4.480 7.408 23.163 1.00 95.69 80 GLN A N 1
ATOM 610 C CA . GLN A 1 80 ? -3.826 8.129 24.261 1.00 95.69 80 GLN A CA 1
ATOM 611 C C . GLN A 1 80 ? -3.532 9.596 23.927 1.00 95.69 80 GLN A C 1
ATOM 613 O O . GLN A 1 80 ? -3.232 10.370 24.827 1.00 95.69 80 GLN A O 1
ATOM 618 N N . MET A 1 81 ? -3.632 9.997 22.657 1.00 91.38 81 MET A N 1
ATOM 619 C CA . MET A 1 81 ? -3.397 11.376 22.206 1.00 91.38 81 MET A CA 1
ATOM 620 C C . MET A 1 81 ? -4.636 12.280 22.346 1.00 91.38 81 MET A C 1
ATOM 622 O O . MET A 1 81 ? -4.747 13.280 21.636 1.00 91.38 81 MET A O 1
ATOM 626 N N . LYS A 1 82 ? -5.584 11.898 23.207 1.00 62.00 82 LYS A N 1
ATOM 627 C CA . LYS A 1 82 ? -6.797 12.672 23.493 1.00 62.00 82 LYS A CA 1
ATOM 628 C C . LYS A 1 82 ? -6.546 13.768 24.516 1.00 62.00 82 LYS A C 1
ATOM 630 O O . LYS A 1 82 ? -5.829 13.492 25.500 1.00 62.00 82 LYS A O 1
#

Foldseek 3Di:
DVLVLQCVQCVPPPCNVVLVVVLVVQVPDPDHPPDSSLSSSQSLQCPDPDHDNDPVVCVVVVVGDPVDPSCVVVVVVVVVVD

pLDDT: mean 96.23, std 4.18, range [62.0, 98.38]

Sequence (82 aa):
MLEDLCLGTVKDHDAMRCVKSFARCVQRLPDPPRNPSKAKCQAFLAAQPEIVNSVGLGAHKGYWDFSSVVLDELKAFLAQMK

Mean predicted aligned error: 2.66 Å

Radius of gyration: 13.6 Å; Cα contacts (8 Å, |Δi|>4): 65; chains: 1; bounding box: 33×24×34 Å

Secondary structure (DSSP, 8-state):
-HHHHHHHHTTTSTTHHHHHHHHHHHTTSSS--S-HHHHHHHHHHTTSSS--SSHHHHHHTT-S-TT-GGGHHHHHHHHH--

Solvent-accessible surface area (backbone atoms only — not comparable to full-atom values): 4868 Å² total; per-residue (Å²): 106,73,44,51,47,47,48,55,38,40,62,84,42,80,66,40,63,58,27,54,52,50,48,62,52,48,63,70,44,100,79,39,67,94,45,62,49,57,52,35,44,48,49,49,33,61,70,40,98,72,70,45,91,46,73,68,57,32,51,78,69,61,71,43,47,83,83,35,73,74,44,49,67,59,53,55,54,60,68,67,73,110